Protein AF-A0A822FGD0-F1 (afdb_monomer_lite)

Radius of gyration: 15.56 Å; chains: 1; bounding box: 27×33×36 Å

Secondary structure (DSSP, 8-state):
-----EEE-TTS-EEEE-SPPPSS---HHHHHHHHHHHHHHHHHHH--S-HHHHHHHHHHH----HHHHHHH--

Foldseek 3Di:
DFDWDFDADPVRHGDDIDPGDGPDDDPVLVVLLVVLVVQLVVCVVVDPDDSVVSSVVSLVVGPHDPVSSVVSVD

Sequence (74 aa):
MCWAGVHLDDHDQFIKFTKHDHNHMPVPERVEIRKLMMNVKTRVQDETTAIGQIYNEELGKANLSKSGLAAAAT

Structure (mmCIF, N/CA/C/O backbone):
data_AF-A0A822FGD0-F1
#
_entry.id   AF-A0A822FGD0-F1
#
loop_
_atom_site.group_PDB
_atom_site.id
_atom_site.type_symbol
_atom_site.label_atom_id
_atom_site.label_alt_id
_atom_site.label_comp_id
_atom_site.label_asym_id
_atom_site.label_entity_id
_atom_site.label_seq_id
_atom_site.pdbx_PDB_ins_code
_atom_site.Cartn_x
_atom_site.Cartn_y
_atom_site.Cartn_z
_atom_site.occupancy
_atom_site.B_iso_or_equiv
_atom_site.auth_seq_id
_atom_site.auth_comp_id
_atom_site.auth_asym_id
_atom_site.auth_atom_id
_atom_site.pdbx_PDB_model_num
ATOM 1 N N . MET A 1 1 ? 6.441 7.804 -22.491 1.00 73.50 1 MET A N 1
ATOM 2 C CA . MET A 1 1 ? 5.544 6.641 -22.293 1.00 73.50 1 MET A CA 1
ATOM 3 C C . MET A 1 1 ? 6.415 5.447 -21.916 1.00 73.50 1 MET A C 1
ATOM 5 O O . MET A 1 1 ? 7.456 5.290 -22.541 1.00 73.50 1 MET A O 1
ATOM 9 N N . CYS A 1 2 ? 6.064 4.697 -20.869 1.00 82.75 2 CYS A N 1
ATOM 10 C CA . CYS A 1 2 ? 6.808 3.516 -20.408 1.00 82.75 2 CYS A CA 1
ATOM 11 C C . CYS A 1 2 ? 6.117 2.245 -20.919 1.00 82.75 2 CYS A C 1
ATOM 13 O O . CYS A 1 2 ? 4.889 2.182 -20.871 1.00 82.75 2 CYS A O 1
ATOM 15 N N . TRP A 1 3 ? 6.886 1.271 -21.413 1.00 84.81 3 TRP A N 1
ATOM 16 C CA . TRP A 1 3 ? 6.376 -0.002 -21.955 1.00 84.81 3 TRP A CA 1
ATOM 17 C C . TRP A 1 3 ? 6.864 -1.231 -21.183 1.00 84.81 3 TRP A C 1
ATOM 19 O O . TRP A 1 3 ? 6.616 -2.360 -21.601 1.00 84.81 3 TRP A O 1
ATOM 29 N N . ALA A 1 4 ? 7.550 -1.011 -20.062 1.00 87.75 4 ALA A N 1
ATOM 30 C CA . ALA A 1 4 ? 7.901 -2.074 -19.140 1.00 87.75 4 ALA A CA 1
ATOM 31 C C . ALA A 1 4 ? 6.633 -2.594 -18.442 1.00 87.75 4 ALA A C 1
ATOM 33 O O . ALA A 1 4 ? 5.820 -1.815 -17.940 1.00 87.75 4 ALA A O 1
ATOM 34 N N . GLY A 1 5 ? 6.477 -3.911 -18.402 1.00 86.25 5 GLY A N 1
ATOM 35 C CA . GLY A 1 5 ? 5.360 -4.614 -17.792 1.00 86.25 5 GLY A CA 1
ATOM 36 C C . GLY A 1 5 ? 5.789 -5.947 -17.187 1.00 86.25 5 GLY A C 1
ATOM 37 O O . GLY A 1 5 ? 6.867 -6.476 -17.474 1.00 86.25 5 GLY A O 1
ATOM 38 N N . VAL A 1 6 ? 4.918 -6.489 -16.345 1.00 89.50 6 VAL A N 1
ATOM 39 C CA . VAL A 1 6 ? 5.084 -7.780 -15.674 1.00 89.50 6 VAL A CA 1
ATOM 40 C C . VAL A 1 6 ? 3.867 -8.634 -15.993 1.00 89.50 6 VAL A C 1
ATOM 42 O O . VAL A 1 6 ? 2.744 -8.136 -15.972 1.00 89.50 6 VAL A O 1
ATOM 45 N N . HIS A 1 7 ? 4.096 -9.907 -16.292 1.00 88.62 7 HIS A N 1
ATOM 46 C CA . HIS A 1 7 ? 3.041 -10.905 -16.398 1.00 88.62 7 HIS A CA 1
ATOM 47 C C . HIS A 1 7 ? 3.034 -11.757 -15.136 1.00 88.62 7 HIS A C 1
ATOM 49 O O . HIS A 1 7 ? 4.072 -12.315 -14.765 1.00 88.62 7 HIS A O 1
ATOM 55 N N . LEU A 1 8 ? 1.861 -11.847 -14.521 1.00 91.38 8 LEU A N 1
ATOM 56 C CA . LEU A 1 8 ? 1.567 -12.762 -13.428 1.00 91.38 8 LEU A CA 1
ATOM 57 C C . LEU A 1 8 ? 0.675 -13.896 -13.946 1.00 91.38 8 LEU A C 1
ATOM 59 O O . LEU A 1 8 ? 0.037 -13.740 -14.995 1.00 91.38 8 LEU A O 1
ATOM 63 N N . ASP A 1 9 ? 0.672 -15.027 -13.251 1.00 91.31 9 ASP A N 1
A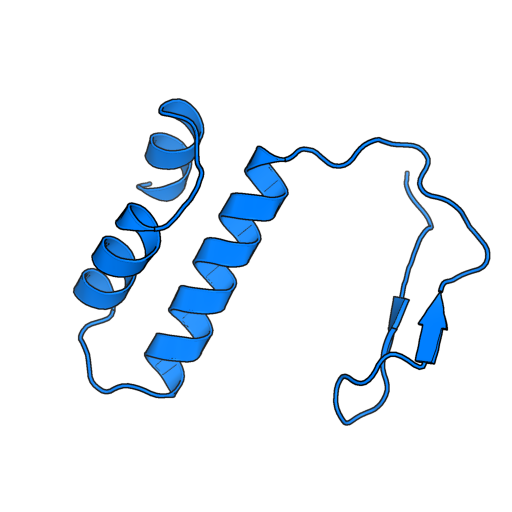TOM 64 C CA . ASP A 1 9 ? -0.310 -16.087 -13.474 1.00 91.31 9 ASP A CA 1
ATOM 65 C C . ASP A 1 9 ? -1.639 -15.781 -12.766 1.00 91.31 9 ASP A C 1
ATOM 67 O O . ASP A 1 9 ? -1.865 -14.682 -12.258 1.00 91.31 9 ASP A O 1
ATOM 71 N N . ASP A 1 10 ? -2.549 -16.748 -12.784 1.00 91.75 10 ASP A N 1
ATOM 72 C CA . ASP A 1 10 ? -3.851 -16.688 -12.120 1.00 91.75 10 ASP A CA 1
ATOM 73 C C . ASP A 1 10 ? -3.772 -16.756 -10.582 1.00 91.75 10 ASP A C 1
ATOM 75 O O . ASP A 1 10 ? -4.785 -16.557 -9.914 1.00 91.75 10 ASP A O 1
ATOM 79 N N . HIS A 1 11 ? -2.580 -16.979 -10.024 1.00 90.00 11 HIS A N 1
ATOM 80 C CA . HIS A 1 11 ? -2.279 -17.007 -8.591 1.00 90.00 11 HIS A CA 1
ATOM 81 C C . HIS A 1 11 ? -1.350 -15.849 -8.175 1.00 90.00 11 HIS A C 1
ATOM 83 O O . HIS A 1 11 ? -0.664 -15.930 -7.148 1.00 90.00 11 HIS A O 1
ATOM 89 N N . ASP A 1 12 ? -1.299 -14.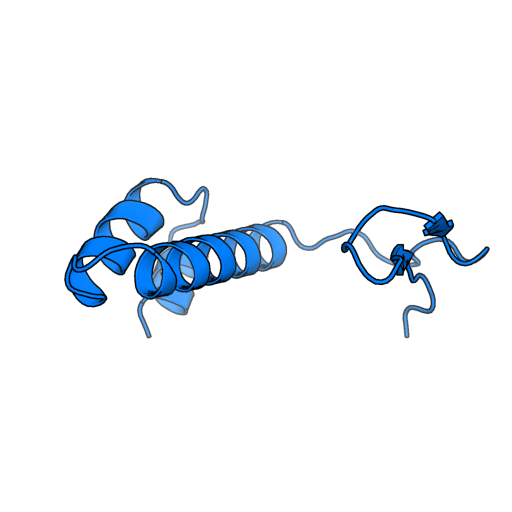785 -8.987 1.00 83.62 12 ASP A N 1
ATOM 90 C CA . ASP A 1 12 ? -0.441 -13.608 -8.815 1.00 83.62 12 ASP A CA 1
ATOM 91 C C . ASP A 1 12 ? 1.067 -13.932 -8.707 1.00 83.62 12 ASP A C 1
ATOM 93 O O . ASP A 1 12 ? 1.863 -13.109 -8.242 1.00 83.62 12 ASP A O 1
ATOM 97 N N . GLN A 1 13 ? 1.504 -15.113 -9.160 1.00 88.56 13 GLN A N 1
ATOM 98 C CA . GLN A 1 13 ? 2.918 -15.481 -9.183 1.00 88.56 13 GLN A CA 1
ATOM 99 C C . GLN A 1 13 ? 3.606 -14.913 -10.417 1.00 88.56 13 GLN A C 1
ATOM 101 O O . GLN A 1 13 ? 3.059 -14.858 -11.519 1.00 88.56 13 GLN A O 1
ATOM 106 N N . PHE A 1 14 ? 4.854 -14.487 -10.236 1.00 87.69 14 PHE A N 1
ATOM 107 C C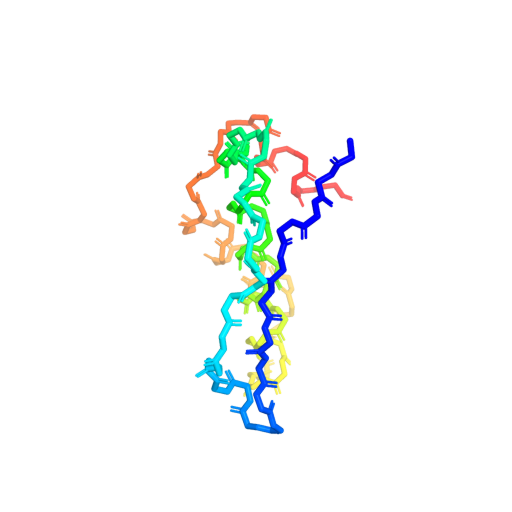A . PHE A 1 14 ? 5.644 -13.894 -11.304 1.00 87.69 14 PHE A CA 1
ATOM 108 C C . PHE A 1 14 ? 5.952 -14.906 -12.418 1.00 87.69 14 PHE A C 1
ATOM 110 O O . PHE A 1 14 ? 6.593 -15.926 -12.175 1.00 87.69 14 PHE A O 1
ATOM 117 N N . ILE A 1 15 ? 5.582 -14.572 -13.661 1.00 87.88 15 ILE A N 1
ATOM 118 C CA . ILE A 1 15 ? 5.931 -15.365 -14.850 1.00 87.88 15 ILE A CA 1
ATOM 119 C C . ILE A 1 15 ? 7.135 -14.755 -15.572 1.00 87.88 15 ILE A C 1
ATOM 121 O O . ILE A 1 15 ? 8.128 -15.436 -15.830 1.00 87.88 15 ILE A O 1
ATOM 125 N N . LYS A 1 16 ? 7.027 -13.485 -15.991 1.00 82.31 16 LYS A N 1
ATOM 126 C CA . LYS A 1 16 ? 8.052 -12.812 -16.808 1.00 82.31 16 LYS A CA 1
ATOM 127 C C . LYS A 1 16 ? 7.914 -11.291 -16.825 1.00 82.31 16 LYS A C 1
ATOM 129 O O . LYS A 1 16 ? 6.811 -10.752 -16.728 1.00 82.31 16 LYS A O 1
ATOM 134 N N . PHE A 1 17 ? 9.028 -10.613 -17.095 1.00 80.69 17 PHE A N 1
ATOM 135 C CA . PHE A 1 17 ? 9.043 -9.213 -17.525 1.00 80.69 17 PHE A CA 1
ATOM 136 C C . PHE A 1 17 ? 8.814 -9.107 -19.040 1.00 80.69 17 PHE A C 1
ATOM 138 O O . PHE A 1 17 ? 9.201 -9.988 -19.816 1.00 80.69 17 PHE A O 1
ATOM 145 N N . THR A 1 18 ? 8.217 -8.004 -19.489 1.00 77.75 18 THR A N 1
ATOM 146 C CA . THR A 1 18 ? 8.338 -7.579 -20.890 1.00 77.75 18 THR A CA 1
ATOM 147 C C . THR A 1 18 ? 9.803 -7.272 -21.196 1.00 77.75 18 THR A C 1
ATOM 149 O O . THR A 1 18 ? 10.502 -6.750 -20.335 1.00 77.75 18 THR A O 1
ATOM 152 N N . LYS A 1 19 ? 10.265 -7.494 -22.430 1.00 71.38 19 LYS A N 1
ATOM 153 C CA . LYS A 1 19 ? 11.655 -7.213 -22.851 1.00 71.38 19 LYS A CA 1
ATOM 154 C C . LYS A 1 19 ? 12.044 -5.718 -22.873 1.00 71.38 19 LYS A C 1
ATOM 156 O O . LYS A 1 19 ? 13.094 -5.380 -23.407 1.00 71.38 19 LYS A O 1
ATOM 161 N N . HIS A 1 20 ? 11.193 -4.824 -22.377 1.00 77.81 20 HIS A N 1
ATOM 162 C CA . HIS A 1 20 ? 11.438 -3.388 -22.361 1.00 77.81 20 HIS A CA 1
ATOM 163 C C . HIS A 1 20 ? 11.841 -2.942 -20.961 1.00 77.81 20 HIS A C 1
ATOM 165 O O . HIS A 1 20 ? 11.084 -3.143 -20.011 1.00 77.81 20 HIS A O 1
ATOM 171 N N . ASP A 1 21 ? 13.001 -2.298 -20.861 1.00 83.81 21 ASP A N 1
ATOM 172 C CA . ASP A 1 21 ? 13.441 -1.649 -19.633 1.00 83.81 21 ASP A CA 1
ATOM 173 C C . ASP A 1 21 ? 12.611 -0.394 -19.341 1.00 83.81 21 ASP A C 1
ATOM 175 O O . ASP A 1 21 ? 12.031 0.241 -20.233 1.00 83.81 21 ASP A O 1
ATOM 179 N N . HIS A 1 22 ? 12.569 -0.005 -18.066 1.00 87.06 22 HIS A N 1
ATOM 180 C CA . HIS A 1 22 ? 12.012 1.285 -17.681 1.00 87.06 22 HIS A CA 1
ATOM 181 C C . HIS A 1 22 ? 12.844 2.418 -18.288 1.00 87.06 22 HIS A C 1
ATOM 183 O O . HIS A 1 22 ? 14.065 2.446 -18.178 1.00 87.06 22 HIS A O 1
ATOM 189 N N . ASN A 1 23 ? 12.167 3.410 -18.865 1.00 89.75 23 ASN A N 1
ATOM 190 C CA . ASN A 1 23 ? 12.798 4.640 -19.353 1.00 89.75 23 ASN A CA 1
ATOM 191 C C . ASN A 1 23 ? 12.711 5.797 -18.346 1.00 89.75 23 ASN A C 1
ATOM 193 O O . ASN A 1 23 ? 12.874 6.959 -18.711 1.00 89.75 23 ASN A O 1
ATOM 197 N N . HIS A 1 24 ? 12.407 5.488 -17.088 1.00 86.44 24 HIS A N 1
ATOM 198 C CA . HIS A 1 24 ? 12.302 6.452 -16.006 1.00 86.44 24 HIS A CA 1
ATOM 199 C C . HIS A 1 24 ? 12.695 5.802 -14.682 1.00 86.44 24 HIS A C 1
ATOM 201 O O . HIS A 1 24 ? 12.510 4.602 -14.479 1.00 86.44 24 HIS A O 1
ATOM 207 N N . MET A 1 25 ? 13.156 6.622 -13.745 1.00 88.75 25 MET A N 1
ATOM 208 C CA . MET A 1 25 ? 13.333 6.179 -12.368 1.00 88.75 25 MET A CA 1
ATOM 209 C C . MET A 1 25 ? 11.972 6.086 -11.666 1.00 88.75 25 MET A C 1
ATOM 211 O O . MET A 1 25 ? 11.059 6.860 -11.983 1.00 88.75 25 MET A O 1
ATOM 215 N N . PRO A 1 26 ? 11.789 5.145 -10.728 1.00 87.25 26 PRO A N 1
ATOM 216 C CA . PRO A 1 26 ? 10.619 5.160 -9.865 1.00 87.25 26 PRO A CA 1
ATOM 217 C C . PRO A 1 26 ? 10.608 6.453 -9.045 1.00 87.25 26 PRO A C 1
ATOM 219 O O . PRO A 1 26 ? 11.652 6.940 -8.621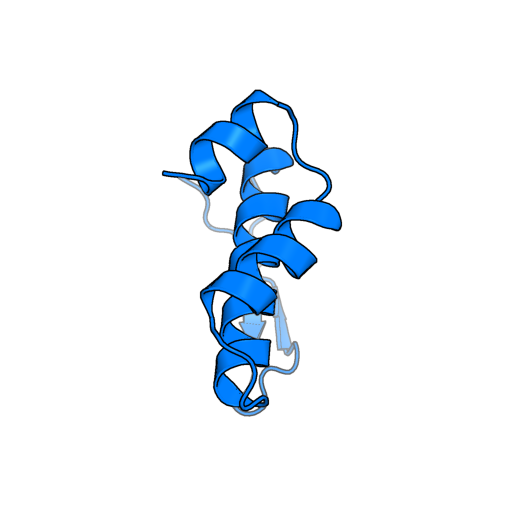 1.00 87.25 26 PRO A O 1
ATOM 222 N N . VAL A 1 27 ? 9.415 6.996 -8.806 1.00 90.19 27 VAL A N 1
ATOM 223 C CA . VAL A 1 27 ? 9.221 8.113 -7.874 1.00 90.19 27 VAL A CA 1
ATOM 224 C C . VAL A 1 27 ? 8.937 7.501 -6.500 1.00 90.19 27 VAL A C 1
ATOM 226 O O . VAL A 1 27 ? 7.832 6.977 -6.328 1.00 90.19 27 VAL A O 1
ATOM 229 N N . PRO A 1 28 ? 9.885 7.529 -5.539 1.00 88.62 28 PRO A N 1
ATOM 230 C CA . PRO A 1 28 ? 9.781 6.748 -4.301 1.00 88.62 28 PRO A CA 1
ATOM 231 C C . PRO A 1 28 ? 8.494 7.028 -3.523 1.00 88.62 28 PRO A C 1
ATOM 233 O O . PRO A 1 28 ? 7.792 6.109 -3.123 1.00 88.62 28 PRO A O 1
ATOM 236 N N . GLU A 1 29 ? 8.109 8.299 -3.434 1.00 87.62 29 GLU A N 1
ATOM 237 C CA . GLU A 1 29 ? 6.897 8.732 -2.737 1.00 87.62 29 GLU A CA 1
ATOM 238 C C . GLU A 1 29 ? 5.619 8.084 -3.295 1.00 87.62 29 GLU A C 1
ATOM 240 O O . GLU A 1 29 ? 4.757 7.633 -2.547 1.00 87.62 29 GLU A O 1
ATOM 245 N N . ARG A 1 30 ? 5.501 7.963 -4.624 1.00 87.31 30 ARG A N 1
ATOM 246 C CA . ARG A 1 30 ? 4.331 7.329 -5.255 1.00 87.31 30 ARG A CA 1
ATOM 247 C C . ARG A 1 30 ? 4.288 5.826 -5.002 1.00 87.31 30 ARG A C 1
ATOM 249 O O . ARG A 1 30 ? 3.202 5.252 -4.946 1.00 87.31 30 ARG A O 1
ATOM 256 N N . VAL A 1 31 ? 5.456 5.192 -4.892 1.00 90.06 31 VAL A N 1
ATOM 257 C CA . VAL A 1 31 ? 5.565 3.769 -4.556 1.00 90.06 31 VAL A CA 1
ATOM 258 C C . VAL A 1 31 ? 5.082 3.545 -3.126 1.00 90.06 31 VAL A C 1
ATOM 260 O O . VAL A 1 31 ? 4.251 2.668 -2.905 1.00 90.06 31 VAL A O 1
ATOM 263 N N . GLU A 1 32 ? 5.523 4.375 -2.183 1.00 91.50 32 GLU A N 1
ATOM 264 C CA . GLU A 1 32 ? 5.113 4.277 -0.779 1.00 91.50 32 GLU A CA 1
ATOM 265 C C . GLU A 1 32 ? 3.619 4.573 -0.578 1.00 91.50 32 GLU A C 1
ATOM 267 O O . GLU A 1 32 ? 2.950 3.825 0.130 1.00 91.50 32 GLU A O 1
ATOM 272 N N . ILE A 1 33 ? 3.041 5.560 -1.280 1.00 90.62 33 ILE A N 1
ATOM 273 C CA . ILE A 1 33 ? 1.583 5.803 -1.243 1.00 90.62 33 ILE A CA 1
ATOM 274 C C . ILE A 1 33 ? 0.809 4.572 -1.737 1.00 90.62 33 ILE A C 1
ATOM 276 O O . ILE A 1 33 ? -0.186 4.176 -1.132 1.00 90.62 33 ILE A O 1
ATOM 280 N N . ARG A 1 34 ? 1.256 3.931 -2.826 1.00 90.88 34 ARG A N 1
ATOM 281 C CA . ARG A 1 34 ? 0.596 2.715 -3.329 1.00 90.88 34 ARG A CA 1
ATOM 282 C C . ARG A 1 34 ? 0.691 1.559 -2.339 1.00 90.88 34 ARG A C 1
ATOM 284 O O . ARG A 1 34 ? -0.307 0.871 -2.151 1.00 90.88 34 ARG A O 1
ATOM 291 N N . LYS A 1 35 ? 1.848 1.367 -1.699 1.00 93.00 35 LYS A N 1
ATOM 292 C CA . LYS A 1 35 ? 2.021 0.355 -0.645 1.00 93.00 35 LYS A CA 1
ATOM 293 C C . LYS A 1 35 ? 1.075 0.605 0.527 1.00 93.00 35 LYS A C 1
ATOM 295 O O . LYS A 1 35 ? 0.383 -0.321 0.933 1.00 93.00 35 LYS A O 1
ATOM 300 N N . LEU A 1 36 ? 0.983 1.851 1.001 1.00 93.62 36 LEU A N 1
ATOM 301 C CA . LEU A 1 36 ? 0.040 2.248 2.048 1.00 93.62 36 LEU A CA 1
ATOM 302 C C . LEU A 1 36 ? -1.398 1.851 1.678 1.00 93.62 36 LEU A C 1
ATOM 304 O O . LEU A 1 36 ? -2.059 1.156 2.445 1.00 93.62 36 LEU A O 1
ATOM 308 N N . MET A 1 37 ? -1.864 2.227 0.482 1.00 92.88 37 MET A N 1
ATOM 309 C CA . MET A 1 37 ? -3.228 1.902 0.044 1.00 92.88 37 MET A CA 1
ATOM 310 C C . MET A 1 37 ? -3.466 0.397 -0.094 1.00 92.88 37 MET A C 1
ATOM 312 O O . MET A 1 37 ? -4.548 -0.081 0.243 1.00 92.88 37 MET A O 1
ATOM 316 N N . MET A 1 38 ? -2.476 -0.355 -0.584 1.00 94.12 38 MET A N 1
ATOM 317 C CA . MET A 1 38 ? -2.574 -1.813 -0.676 1.00 94.12 38 MET A CA 1
ATOM 318 C C . MET A 1 38 ? -2.712 -2.446 0.708 1.00 94.12 38 MET A C 1
ATOM 320 O O . MET A 1 38 ? -3.625 -3.240 0.903 1.00 94.12 38 MET A O 1
ATOM 324 N N . ASN A 1 39 ? -1.887 -2.040 1.675 1.00 95.06 39 ASN A N 1
ATOM 325 C CA . ASN A 1 39 ? -1.956 -2.564 3.038 1.00 95.06 39 ASN A CA 1
ATOM 326 C C . ASN A 1 39 ? -3.301 -2.255 3.700 1.00 95.06 39 ASN A C 1
ATOM 328 O O . ASN A 1 39 ? -3.913 -3.147 4.284 1.00 95.06 39 ASN A O 1
ATOM 332 N N . VAL A 1 40 ? -3.786 -1.013 3.577 1.00 95.06 40 VAL A N 1
ATOM 333 C CA . VAL A 1 40 ? -5.102 -0.627 4.105 1.00 95.06 40 VAL A CA 1
ATOM 334 C C . VAL A 1 40 ? -6.194 -1.483 3.469 1.00 95.06 40 VAL A C 1
ATOM 336 O O . VAL A 1 40 ? -7.031 -2.025 4.183 1.00 95.06 40 VAL A O 1
ATOM 339 N N . LYS A 1 41 ? -6.176 -1.647 2.140 1.00 94.31 41 LYS A N 1
ATOM 340 C CA . LYS A 1 41 ? -7.176 -2.448 1.427 1.00 94.31 41 LYS A CA 1
ATOM 341 C C . LYS A 1 41 ? -7.181 -3.901 1.900 1.00 94.31 41 LYS A C 1
ATOM 343 O O . LYS A 1 41 ? -8.255 -4.409 2.200 1.00 94.31 41 LYS A O 1
ATOM 348 N N . THR A 1 42 ? -6.014 -4.539 1.985 1.00 95.25 42 THR A N 1
ATOM 349 C CA . THR A 1 42 ? -5.892 -5.926 2.455 1.00 95.25 42 THR A CA 1
ATOM 350 C C . THR A 1 42 ? -6.442 -6.065 3.873 1.00 95.25 42 THR A C 1
ATOM 352 O O . THR A 1 42 ? -7.335 -6.868 4.117 1.00 95.25 42 THR A O 1
ATOM 355 N N . ARG A 1 43 ? -6.012 -5.200 4.800 1.00 96.25 43 ARG A N 1
ATOM 356 C CA . ARG A 1 43 ? -6.461 -5.258 6.198 1.00 96.25 43 ARG A CA 1
ATOM 357 C C . ARG A 1 43 ? -7.957 -4.996 6.359 1.00 96.25 43 ARG A C 1
ATOM 359 O O . ARG A 1 43 ? -8.592 -5.639 7.178 1.00 96.25 43 ARG A O 1
ATOM 366 N N . VAL A 1 44 ? -8.546 -4.095 5.572 1.00 95.31 44 VAL A N 1
ATOM 367 C CA . VAL A 1 44 ? -10.002 -3.845 5.599 1.00 95.31 44 VAL A CA 1
ATOM 368 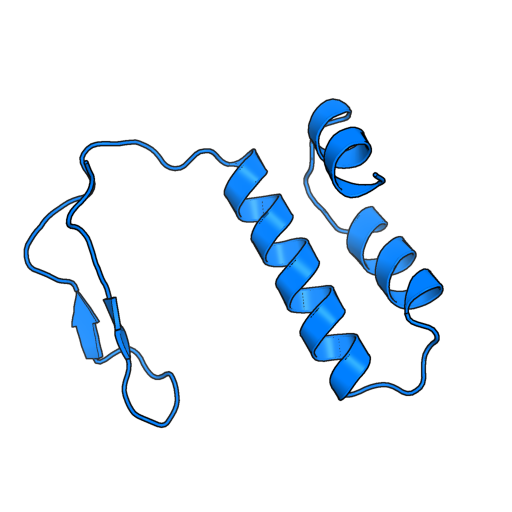C C . VAL A 1 44 ? -10.804 -5.061 5.125 1.00 95.31 44 VAL A C 1
ATOM 370 O O . VAL A 1 44 ? -11.949 -5.227 5.534 1.00 95.31 44 VAL A O 1
ATOM 373 N N . GLN A 1 45 ? -10.235 -5.893 4.250 1.00 93.38 45 GLN A N 1
ATOM 374 C CA . GLN A 1 45 ? -10.880 -7.126 3.792 1.00 93.38 45 GLN A CA 1
ATOM 375 C C . GLN A 1 45 ? -10.770 -8.252 4.828 1.00 93.38 45 GLN A C 1
ATOM 377 O O . GLN A 1 45 ? -11.711 -9.033 4.963 1.00 93.38 45 GLN A O 1
ATOM 382 N N . ASP A 1 46 ? -9.656 -8.303 5.561 1.00 95.50 46 ASP A N 1
ATOM 383 C CA . ASP A 1 46 ? -9.322 -9.415 6.458 1.00 95.50 46 ASP A CA 1
ATOM 384 C C . ASP A 1 46 ? -9.691 -9.159 7.933 1.00 95.50 46 ASP A C 1
ATOM 386 O O . ASP A 1 46 ? -9.854 -10.102 8.709 1.00 95.50 46 ASP A O 1
ATOM 390 N N . GLU A 1 47 ? -9.831 -7.896 8.345 1.00 94.00 47 GLU A N 1
ATOM 391 C CA . GLU A 1 47 ? -10.079 -7.492 9.732 1.00 94.00 47 GLU A CA 1
ATOM 392 C C . GLU A 1 47 ? -11.448 -6.826 9.916 1.00 94.00 47 GLU A C 1
ATOM 394 O O . GLU A 1 47 ? -11.981 -6.155 9.036 1.00 94.00 47 GLU A O 1
ATOM 399 N N . THR A 1 48 ? -11.992 -6.917 11.132 1.00 95.25 48 THR A N 1
ATOM 400 C CA . THR A 1 48 ? -13.188 -6.160 11.543 1.00 95.25 48 THR A CA 1
ATOM 401 C C . THR A 1 48 ? -12.855 -4.775 12.108 1.00 95.25 48 THR A C 1
ATOM 403 O O . THR A 1 48 ? -13.754 -4.050 12.539 1.00 95.25 48 THR A O 1
ATOM 406 N N . THR A 1 49 ? -11.568 -4.419 12.175 1.00 95.38 49 THR A N 1
ATOM 407 C CA . THR A 1 49 ? -11.088 -3.122 12.662 1.00 95.38 49 THR A CA 1
ATOM 408 C C . THR A 1 49 ? -11.655 -2.001 11.790 1.00 95.38 49 THR A C 1
ATOM 410 O O . THR A 1 49 ? -11.708 -2.108 10.566 1.00 95.38 49 THR A O 1
ATOM 413 N N . ALA A 1 50 ? -12.078 -0.894 12.403 1.00 95.62 50 ALA A N 1
ATOM 414 C CA . ALA A 1 50 ? -12.607 0.235 11.647 1.00 95.62 50 ALA A CA 1
ATOM 415 C C . ALA A 1 50 ? -11.558 0.778 10.661 1.00 95.62 50 ALA A C 1
ATOM 417 O O . ALA A 1 50 ? -10.409 1.018 11.037 1.00 95.62 50 ALA A O 1
ATOM 418 N N . ILE A 1 51 ? -11.971 1.048 9.418 1.00 94.25 51 ILE A N 1
ATOM 419 C CA . ILE A 1 51 ? -11.073 1.513 8.347 1.00 94.25 51 ILE A CA 1
ATOM 420 C C . ILE A 1 51 ? -10.243 2.738 8.746 1.00 94.25 51 ILE A C 1
ATOM 422 O O . ILE A 1 51 ? -9.061 2.796 8.433 1.00 94.25 51 ILE A O 1
ATOM 426 N N . GLY A 1 52 ? -10.823 3.686 9.491 1.00 93.25 52 GLY A N 1
ATOM 427 C CA . GLY A 1 52 ? -10.100 4.869 9.966 1.00 93.25 52 GLY A CA 1
ATOM 428 C C . GLY A 1 52 ? -8.960 4.533 10.933 1.00 93.25 52 GLY A C 1
ATOM 429 O O . GLY A 1 52 ? -7.916 5.180 10.906 1.00 93.25 52 GLY A O 1
ATOM 430 N N . GLN A 1 53 ? -9.122 3.491 11.752 1.00 95.06 53 GLN A N 1
ATOM 431 C CA . GLN A 1 53 ? -8.064 3.020 12.641 1.00 95.06 53 GLN A CA 1
ATOM 432 C C . GLN A 1 53 ? -6.962 2.303 11.851 1.00 95.06 53 GLN A C 1
ATOM 434 O O . GLN A 1 53 ? -5.793 2.639 12.027 1.00 95.06 53 GLN A O 1
ATOM 439 N N . ILE A 1 54 ? -7.326 1.400 10.930 1.00 95.75 54 ILE A N 1
ATOM 440 C CA . ILE A 1 54 ? -6.369 0.748 10.016 1.00 95.75 54 ILE A CA 1
ATOM 441 C C . ILE A 1 54 ? -5.562 1.809 9.257 1.00 95.75 54 ILE A C 1
ATOM 443 O O . ILE A 1 54 ? -4.340 1.719 9.171 1.00 95.75 54 ILE A O 1
ATOM 447 N N . TYR A 1 55 ? -6.236 2.845 8.754 1.00 93.94 55 TYR A N 1
ATOM 448 C CA . TYR A 1 55 ? -5.603 3.936 8.026 1.00 93.94 55 TYR A CA 1
ATOM 449 C C . TYR A 1 55 ? -4.540 4.649 8.861 1.00 93.94 55 TYR A C 1
ATOM 451 O O . TYR A 1 55 ? -3.408 4.800 8.412 1.00 93.94 55 TYR A O 1
ATOM 459 N N . ASN A 1 56 ? -4.879 5.043 10.089 1.00 93.50 56 ASN A N 1
ATOM 460 C CA . ASN A 1 56 ? -3.951 5.731 10.987 1.00 93.50 56 ASN A CA 1
ATOM 461 C C . ASN A 1 56 ? -2.749 4.854 11.364 1.00 93.50 56 ASN A C 1
ATOM 463 O O . ASN A 1 56 ? -1.619 5.341 11.408 1.00 93.50 56 ASN A O 1
ATOM 467 N N . GLU A 1 57 ? -2.980 3.563 11.613 1.00 94.44 57 GLU A N 1
ATOM 468 C CA . GLU A 1 57 ? -1.918 2.603 11.919 1.00 94.44 57 GLU A CA 1
ATOM 469 C C . GLU A 1 57 ? -0.956 2.422 10.741 1.00 94.44 57 GLU A C 1
ATOM 471 O O . GLU A 1 57 ? 0.259 2.438 10.936 1.00 94.44 57 GLU A O 1
ATOM 476 N N . GLU A 1 58 ? -1.473 2.261 9.521 1.00 94.06 58 GLU A N 1
ATO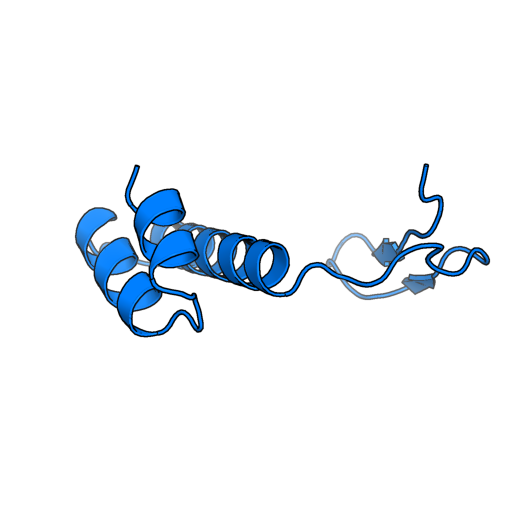M 477 C CA . GLU A 1 58 ? -0.631 2.107 8.333 1.00 94.06 58 GLU A CA 1
ATOM 478 C C . GLU A 1 58 ? 0.055 3.425 7.942 1.00 94.06 58 GLU A C 1
ATOM 480 O O . GLU A 1 58 ? 1.224 3.412 7.555 1.00 94.06 58 GLU A O 1
ATOM 485 N N . LEU A 1 59 ? -0.607 4.574 8.120 1.00 91.94 59 LEU A N 1
ATOM 486 C CA . LEU A 1 59 ? -0.014 5.894 7.883 1.00 91.94 59 LEU A CA 1
ATOM 487 C C . LEU A 1 59 ? 1.181 6.147 8.816 1.00 91.94 59 LEU A C 1
ATOM 489 O O . LEU A 1 59 ? 2.189 6.692 8.378 1.00 91.94 59 LEU A O 1
ATOM 493 N N . GLY A 1 60 ? 1.107 5.696 10.074 1.00 90.25 60 GLY A N 1
ATOM 494 C CA . GLY A 1 60 ? 2.217 5.771 11.031 1.00 90.25 60 GLY A CA 1
ATOM 495 C C . GLY A 1 60 ? 3.414 4.873 10.687 1.00 90.25 60 GLY A C 1
ATOM 496 O O . GLY A 1 60 ? 4.521 5.128 11.159 1.00 90.25 60 GLY A O 1
ATOM 497 N N . LYS A 1 61 ? 3.212 3.842 9.857 1.00 91.06 61 LYS A N 1
ATOM 498 C CA . LYS A 1 61 ? 4.273 2.948 9.354 1.00 91.06 61 LYS A CA 1
ATOM 499 C C . LYS A 1 61 ? 4.839 3.407 8.007 1.00 91.06 61 LYS A C 1
ATOM 501 O O . LYS A 1 61 ? 5.907 2.942 7.608 1.00 91.06 61 LYS A O 1
ATOM 506 N N . ALA A 1 62 ? 4.123 4.269 7.286 1.00 88.75 62 ALA A N 1
ATOM 507 C CA . ALA A 1 62 ? 4.482 4.675 5.937 1.00 88.75 62 ALA A CA 1
ATOM 508 C C . ALA A 1 62 ? 5.734 5.564 5.934 1.00 88.75 62 ALA A C 1
ATOM 510 O O . ALA A 1 62 ? 5.815 6.563 6.648 1.00 88.75 62 ALA A O 1
ATOM 511 N N . ASN A 1 63 ? 6.700 5.242 5.071 1.00 87.31 63 ASN A N 1
ATOM 512 C CA . ASN A 1 63 ? 7.906 6.049 4.891 1.00 87.31 63 ASN A CA 1
ATOM 513 C C . ASN A 1 63 ? 7.658 7.192 3.891 1.00 87.31 63 ASN A C 1
ATOM 515 O O . ASN A 1 63 ? 8.232 7.230 2.801 1.00 87.31 63 ASN A O 1
ATOM 519 N N . LEU A 1 64 ? 6.740 8.090 4.243 1.00 87.75 64 LEU A N 1
ATOM 520 C CA . LEU A 1 64 ? 6.350 9.237 3.426 1.00 87.75 64 LEU A CA 1
ATOM 521 C C . LEU A 1 64 ? 6.981 10.528 3.950 1.00 87.75 64 LEU A C 1
ATOM 523 O O . LEU A 1 64 ? 7.171 10.716 5.153 1.00 87.75 64 LEU A O 1
ATOM 527 N N . SER A 1 65 ? 7.275 11.457 3.040 1.00 86.06 65 SER A N 1
ATOM 528 C CA . SER A 1 65 ? 7.647 12.816 3.427 1.00 86.06 65 SER A CA 1
ATOM 529 C C . SER A 1 65 ? 6.453 13.538 4.062 1.00 86.06 65 SER A C 1
ATOM 531 O O . SER A 1 65 ? 5.305 13.118 3.921 1.00 86.06 65 SER A O 1
ATOM 533 N N . LYS A 1 66 ? 6.684 14.695 4.696 1.00 82.06 66 LYS A N 1
ATOM 534 C CA . LYS A 1 66 ? 5.587 15.544 5.204 1.00 82.06 66 LYS A CA 1
ATOM 535 C C . LYS A 1 66 ? 4.564 15.890 4.113 1.00 82.06 66 LYS A C 1
ATOM 537 O O . LYS A 1 66 ? 3.367 15.909 4.380 1.00 82.06 66 LYS A O 1
ATOM 542 N N . SER A 1 67 ? 5.031 16.128 2.887 1.00 80.50 67 SER A N 1
ATOM 543 C CA . SER A 1 67 ? 4.172 16.356 1.721 1.00 80.50 67 SER A CA 1
ATOM 544 C C . SER A 1 67 ? 3.414 15.101 1.285 1.00 80.50 67 SER A C 1
ATOM 546 O O . SER A 1 67 ? 2.237 15.202 0.952 1.00 80.50 67 SER A O 1
ATOM 548 N N . GLY A 1 68 ? 4.045 13.924 1.318 1.00 79.50 68 GLY A N 1
ATOM 549 C CA . GLY A 1 68 ? 3.384 12.654 1.001 1.00 79.50 68 GLY A CA 1
ATOM 550 C C . GLY A 1 68 ? 2.327 12.265 2.028 1.00 79.50 68 GLY A C 1
ATOM 551 O O . GLY A 1 68 ? 1.254 11.810 1.650 1.00 79.50 68 GLY A O 1
ATOM 552 N N . LEU A 1 69 ? 2.589 12.518 3.312 1.00 79.44 69 LEU A N 1
ATOM 553 C CA . LEU A 1 69 ? 1.617 12.337 4.391 1.00 79.44 69 LEU A CA 1
ATOM 554 C C . LEU A 1 69 ? 0.401 13.253 4.208 1.00 79.44 69 LEU A C 1
ATOM 556 O O . LEU A 1 69 ? -0.728 12.791 4.330 1.00 79.44 69 LEU A O 1
ATOM 560 N N . ALA A 1 70 ? 0.617 14.526 3.860 1.00 76.94 70 ALA A N 1
ATOM 561 C CA . ALA A 1 70 ? -0.476 15.460 3.589 1.00 76.94 70 ALA A CA 1
ATOM 562 C C . ALA A 1 70 ? -1.323 15.023 2.383 1.00 76.94 70 ALA A C 1
ATOM 564 O O . ALA A 1 70 ? -2.547 15.037 2.464 1.00 76.94 70 ALA A O 1
ATOM 565 N N . ALA A 1 71 ? -0.677 14.581 1.299 1.00 74.69 71 ALA A N 1
ATOM 566 C CA . ALA A 1 71 ? -1.358 14.086 0.103 1.00 74.69 71 ALA A CA 1
ATOM 567 C C . ALA A 1 71 ? -2.094 12.755 0.328 1.00 74.69 71 ALA A C 1
ATOM 569 O O . ALA A 1 71 ? -3.065 12.475 -0.365 1.00 74.69 71 ALA A O 1
ATOM 570 N N . ALA A 1 72 ? -1.636 11.929 1.271 1.00 71.50 72 ALA A N 1
ATOM 571 C CA . ALA A 1 72 ? -2.337 10.715 1.669 1.00 71.50 72 ALA A CA 1
ATOM 572 C C . ALA A 1 72 ? -3.526 11.024 2.596 1.00 71.50 72 ALA A C 1
ATOM 574 O O . ALA A 1 72 ? -4.516 10.307 2.584 1.00 71.50 72 ALA A O 1
ATOM 575 N N . ALA A 1 73 ? -3.467 12.080 3.405 1.00 64.50 73 ALA A N 1
ATOM 576 C CA . ALA A 1 73 ? -4.514 12.402 4.378 1.00 64.50 73 ALA A CA 1
ATOM 577 C C . ALA A 1 73 ? -5.727 13.171 3.802 1.00 64.50 73 ALA A C 1
ATOM 579 O O . ALA A 1 73 ? -6.579 13.595 4.583 1.00 64.50 73 ALA A O 1
ATOM 580 N N . THR A 1 74 ? -5.786 13.392 2.481 1.00 57.28 74 THR A N 1
ATOM 581 C CA . THR A 1 74 ? -6.860 14.139 1.786 1.00 57.28 74 THR A CA 1
ATOM 582 C C . THR A 1 74 ? -7.791 13.208 1.025 1.00 57.28 74 THR A C 1
ATOM 584 O O . THR A 1 74 ? -9.007 13.497 1.019 1.00 57.28 74 THR A O 1
#

pLDDT: mean 87.74, std 7.64, range [57.28, 96.25]